Protein AF-A0AAD4HH16-F1 (afdb_monomer_lite)

Structure (mmCIF, N/CA/C/O backbone):
data_AF-A0AAD4HH16-F1
#
_entry.id   AF-A0AAD4HH16-F1
#
loop_
_atom_site.group_PDB
_atom_site.id
_atom_site.type_symbol
_atom_site.label_atom_id
_atom_site.label_alt_id
_atom_site.label_comp_id
_atom_site.label_asym_id
_atom_site.label_entity_id
_atom_site.label_seq_id
_atom_site.pdbx_PDB_ins_code
_atom_site.Cartn_x
_atom_site.Cartn_y
_atom_site.Cartn_z
_atom_site.occupancy
_atom_site.B_iso_or_equiv
_atom_site.auth_seq_id
_atom_site.auth_comp_id
_atom_site.auth_asym_id
_atom_site.auth_atom_id
_atom_site.pdbx_PDB_model_num
ATOM 1 N N . LEU A 1 1 ? 13.642 -1.200 -25.440 1.00 35.78 1 LEU A N 1
ATOM 2 C CA . LEU A 1 1 ? 14.259 -1.845 -24.261 1.00 35.78 1 LEU A CA 1
ATOM 3 C C . LEU A 1 1 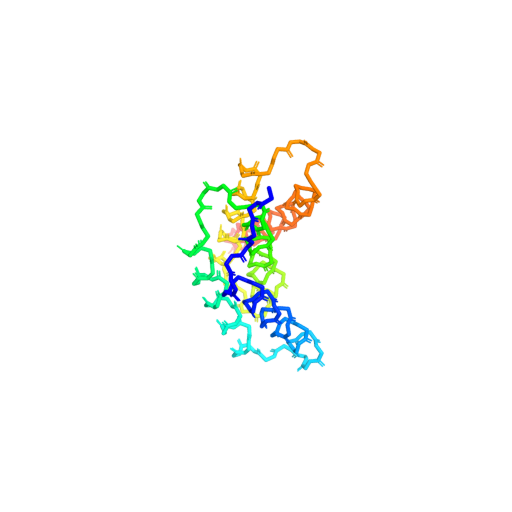? 14.851 -0.730 -23.414 1.00 35.78 1 LEU A C 1
ATOM 5 O O . LEU A 1 1 ? 16.047 -0.483 -23.480 1.00 35.78 1 LEU A O 1
ATOM 9 N N . GLU A 1 2 ? 13.998 0.025 -22.722 1.00 41.31 2 GLU A N 1
ATOM 10 C CA . GLU A 1 2 ? 14.484 0.995 -21.739 1.00 41.31 2 GLU A CA 1
ATOM 11 C C . GLU A 1 2 ? 14.932 0.198 -20.519 1.00 41.31 2 GLU A C 1
ATOM 13 O O . GLU A 1 2 ? 14.130 -0.421 -19.826 1.00 41.31 2 GLU A O 1
ATOM 18 N N . LEU A 1 3 ? 16.249 0.116 -20.354 1.00 42.78 3 LEU A N 1
ATOM 19 C CA . LEU A 1 3 ? 16.887 -0.470 -19.188 1.00 42.78 3 LEU A CA 1
ATOM 20 C C . LEU A 1 3 ? 16.477 0.353 -17.968 1.00 42.78 3 LEU A C 1
ATOM 22 O O . LEU A 1 3 ? 16.740 1.555 -17.914 1.00 42.78 3 LEU A O 1
ATOM 26 N N . CYS A 1 4 ? 15.838 -0.298 -16.997 1.00 49.69 4 CYS A N 1
ATOM 27 C CA . CYS A 1 4 ? 15.557 0.305 -15.705 1.00 49.69 4 CYS A CA 1
ATOM 28 C C . CYS A 1 4 ? 16.859 0.882 -15.122 1.00 49.69 4 CYS A C 1
ATOM 30 O O . CYS A 1 4 ? 17.868 0.169 -15.072 1.00 49.69 4 CYS A O 1
ATOM 32 N N . PRO A 1 5 ? 16.872 2.147 -14.666 1.00 54.31 5 PRO A N 1
ATOM 33 C CA . PRO A 1 5 ? 18.019 2.704 -13.963 1.00 54.31 5 PRO A CA 1
ATOM 34 C C . PRO A 1 5 ? 18.418 1.790 -12.800 1.00 54.31 5 PRO A C 1
ATOM 36 O O . PRO A 1 5 ? 17.555 1.330 -12.055 1.00 54.31 5 PRO A O 1
ATOM 39 N N . VAL A 1 6 ? 19.720 1.560 -12.615 1.00 53.03 6 VAL A N 1
ATOM 40 C CA . VAL A 1 6 ? 20.311 0.611 -11.642 1.00 53.03 6 VAL A CA 1
ATOM 41 C C . VAL A 1 6 ? 19.852 0.851 -10.181 1.00 53.03 6 VAL A C 1
ATOM 43 O O . VAL A 1 6 ? 19.922 -0.046 -9.339 1.00 53.03 6 VAL A O 1
ATOM 46 N N . GLY A 1 7 ? 19.279 2.021 -9.876 1.00 57.09 7 GLY A N 1
ATOM 47 C CA . GLY A 1 7 ? 18.628 2.317 -8.592 1.00 57.09 7 GLY A CA 1
ATOM 48 C C . GLY A 1 7 ? 17.257 1.654 -8.379 1.00 57.09 7 GLY A C 1
ATOM 49 O O . GLY A 1 7 ? 16.939 1.289 -7.250 1.00 57.09 7 GLY A O 1
ATOM 50 N N . HIS A 1 8 ? 16.470 1.428 -9.436 1.00 60.81 8 HIS A N 1
ATOM 51 C CA . HIS A 1 8 ? 15.101 0.897 -9.336 1.00 60.81 8 HIS A CA 1
ATOM 52 C C . HIS A 1 8 ? 15.065 -0.586 -8.947 1.00 60.81 8 HIS A C 1
ATOM 54 O O . HIS A 1 8 ? 14.322 -0.980 -8.053 1.00 60.81 8 HIS A O 1
ATOM 60 N N . GLN A 1 9 ? 15.920 -1.414 -9.551 1.00 60.47 9 GLN A N 1
ATOM 61 C CA . GLN A 1 9 ? 15.996 -2.840 -9.206 1.00 60.47 9 GLN A CA 1
ATOM 62 C C . GLN A 1 9 ? 16.472 -3.046 -7.759 1.00 60.47 9 GLN A C 1
ATOM 64 O O . GLN A 1 9 ? 15.955 -3.885 -7.022 1.00 60.47 9 GLN A O 1
ATOM 69 N N . SER A 1 10 ? 17.447 -2.237 -7.344 1.00 66.19 10 SER A N 1
ATOM 70 C CA . SER A 1 10 ? 17.974 -2.222 -5.979 1.00 66.19 10 SER A CA 1
ATOM 71 C C . SER A 1 10 ? 16.883 -1.846 -4.975 1.00 66.19 10 SER A C 1
ATOM 73 O O . SER A 1 10 ? 16.793 -2.434 -3.899 1.00 66.19 10 SER A O 1
ATOM 75 N N . ALA A 1 11 ? 16.007 -0.917 -5.355 1.00 62.25 11 ALA A N 1
ATOM 76 C CA . ALA A 1 11 ? 14.855 -0.544 -4.563 1.00 62.25 11 ALA A CA 1
ATOM 77 C C . ALA A 1 11 ? 13.800 -1.658 -4.456 1.00 62.25 11 ALA A C 1
ATOM 79 O O . ALA A 1 11 ? 13.338 -1.944 -3.354 1.00 62.25 11 ALA A O 1
ATOM 80 N N . LEU A 1 12 ? 13.475 -2.357 -5.548 1.00 60.97 12 LEU A N 1
ATOM 81 C CA . LEU A 1 12 ? 12.562 -3.511 -5.515 1.00 60.97 12 LEU A CA 1
ATOM 82 C C . LEU A 1 12 ? 13.032 -4.599 -4.555 1.00 60.97 12 LEU A C 1
ATOM 84 O O . LEU A 1 12 ? 12.235 -5.123 -3.776 1.00 60.97 12 LEU A O 1
ATOM 88 N N . ASN A 1 13 ? 14.322 -4.925 -4.604 1.00 63.97 13 ASN A N 1
ATOM 89 C CA . ASN A 1 13 ? 14.896 -5.956 -3.751 1.00 63.97 13 ASN A CA 1
ATOM 90 C C . ASN A 1 13 ? 14.844 -5.534 -2.280 1.00 63.97 13 ASN A C 1
ATOM 92 O O . ASN A 1 13 ? 14.476 -6.346 -1.437 1.00 63.97 13 ASN A O 1
ATOM 96 N N . ARG A 1 14 ? 15.136 -4.260 -1.978 1.00 67.69 14 ARG A N 1
ATOM 97 C CA . ARG A 1 14 ? 15.030 -3.727 -0.612 1.00 67.69 14 ARG A CA 1
ATOM 98 C C . ARG A 1 14 ? 13.591 -3.760 -0.114 1.00 67.69 14 ARG A C 1
ATOM 100 O O . ARG A 1 14 ? 13.351 -4.367 0.919 1.00 67.69 14 ARG A O 1
ATOM 107 N N . LEU A 1 15 ? 12.637 -3.234 -0.881 1.00 66.25 15 LEU A N 1
ATOM 108 C CA . LEU A 1 15 ? 11.221 -3.259 -0.516 1.00 66.25 15 LEU A CA 1
ATOM 109 C C . LEU A 1 15 ? 10.704 -4.685 -0.287 1.00 66.25 15 LEU A C 1
ATOM 111 O O . LEU A 1 15 ? 10.073 -4.956 0.730 1.00 66.25 15 LEU A O 1
ATOM 115 N N . SER A 1 16 ? 10.993 -5.598 -1.216 1.00 67.38 16 SER A N 1
ATOM 116 C CA . SER A 1 16 ? 10.576 -7.000 -1.104 1.00 67.38 16 SER A CA 1
ATOM 117 C C . SER A 1 16 ? 11.196 -7.654 0.127 1.00 67.38 16 SER A C 1
ATOM 119 O O . SER A 1 16 ? 10.491 -8.326 0.868 1.00 67.38 16 SER A O 1
ATOM 121 N N . SER A 1 17 ? 12.478 -7.390 0.403 1.00 68.38 17 SER A N 1
ATOM 122 C CA . SER A 1 17 ? 13.156 -7.911 1.594 1.00 68.38 17 SER A CA 1
ATOM 123 C C . SER A 1 17 ? 12.599 -7.338 2.897 1.00 68.38 17 SER A C 1
ATOM 125 O O . SER A 1 17 ? 12.463 -8.071 3.872 1.00 68.38 17 SER A O 1
ATOM 127 N N . THR A 1 18 ? 12.221 -6.056 2.918 1.00 68.00 18 THR A N 1
ATOM 128 C CA . THR A 1 18 ? 11.608 -5.407 4.082 1.00 68.00 18 THR A CA 1
ATOM 129 C C . THR A 1 18 ? 10.218 -5.980 4.339 1.00 68.00 18 THR A C 1
ATOM 131 O O . THR A 1 18 ? 9.908 -6.333 5.473 1.00 68.00 18 THR A O 1
ATOM 134 N N . LEU A 1 19 ? 9.407 -6.160 3.290 1.00 65.81 19 LEU A N 1
ATOM 135 C CA . LEU A 1 19 ? 8.084 -6.777 3.400 1.00 65.81 19 LEU A CA 1
ATOM 136 C C . LEU A 1 19 ? 8.166 -8.250 3.804 1.00 65.81 19 LEU A C 1
ATOM 138 O O . LEU A 1 19 ? 7.441 -8.670 4.699 1.00 65.81 19 LEU A O 1
ATOM 142 N N . GLU A 1 20 ? 9.065 -9.035 3.210 1.00 64.94 20 GLU A N 1
ATOM 143 C CA . GLU A 1 20 ? 9.290 -10.423 3.623 1.00 64.94 20 GLU A CA 1
ATOM 144 C C . GLU A 1 20 ? 9.796 -10.513 5.060 1.00 64.94 20 GLU A C 1
ATOM 146 O O . GLU A 1 20 ? 9.338 -11.372 5.810 1.00 64.94 20 GLU A O 1
ATOM 151 N N . SER A 1 21 ? 10.719 -9.637 5.467 1.00 66.19 21 SER A N 1
ATOM 152 C CA . SER A 1 21 ? 11.194 -9.572 6.849 1.00 66.19 21 SER A CA 1
ATOM 153 C C . SER A 1 21 ? 10.044 -9.257 7.799 1.00 66.19 21 SER A C 1
ATOM 155 O O . SER A 1 21 ? 9.882 -9.951 8.797 1.00 66.19 21 SER A O 1
ATOM 157 N N . TRP A 1 22 ? 9.191 -8.292 7.45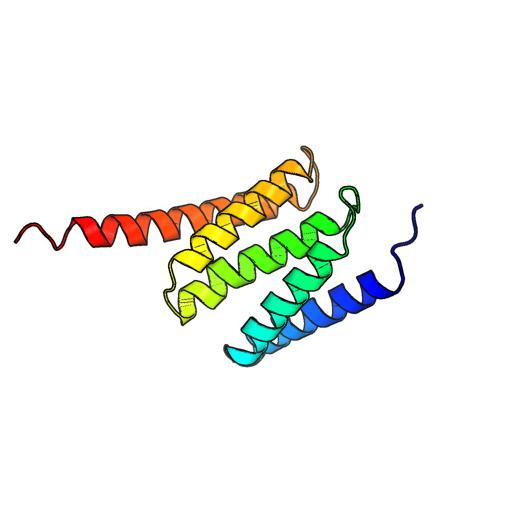4 1.00 68.00 22 TRP A N 1
ATOM 158 C CA . TRP A 1 22 ? 8.012 -7.935 8.237 1.00 68.00 22 TRP A CA 1
ATOM 159 C C . TRP A 1 22 ? 7.024 -9.106 8.374 1.00 68.00 22 TRP A C 1
ATOM 161 O O . TRP A 1 22 ? 6.625 -9.444 9.492 1.00 68.00 22 TRP A O 1
ATOM 171 N N . ILE A 1 23 ? 6.697 -9.778 7.259 1.00 60.62 23 ILE A N 1
ATOM 172 C CA . ILE A 1 23 ? 5.817 -10.960 7.234 1.00 60.62 23 ILE A CA 1
ATOM 173 C C . ILE A 1 23 ? 6.423 -12.090 8.080 1.00 60.62 23 ILE A C 1
ATOM 175 O O . ILE A 1 23 ? 5.716 -12.742 8.846 1.00 60.62 23 ILE A O 1
ATOM 179 N N . ARG A 1 24 ? 7.737 -12.333 7.963 1.00 60.28 24 ARG A N 1
ATOM 180 C CA . ARG A 1 24 ? 8.434 -13.426 8.663 1.00 60.28 24 ARG A CA 1
ATOM 181 C C . ARG A 1 24 ? 8.685 -13.142 10.142 1.00 60.28 24 ARG A C 1
ATOM 183 O O . ARG A 1 24 ? 8.759 -14.091 10.916 1.00 60.28 24 ARG A O 1
ATOM 190 N N . GLN A 1 25 ? 8.839 -11.879 10.534 1.00 58.34 25 GLN A N 1
ATOM 191 C CA . GLN A 1 25 ? 9.165 -11.473 11.907 1.00 58.34 25 GLN A CA 1
ATOM 192 C C . GLN A 1 25 ? 7.952 -10.977 12.700 1.00 58.34 25 GLN A C 1
ATOM 194 O O . GLN A 1 25 ? 8.110 -10.349 13.742 1.00 58.34 25 GLN A O 1
ATOM 199 N N . ASN A 1 26 ? 6.738 -11.316 12.257 1.00 58.06 26 ASN A N 1
ATOM 200 C CA . ASN A 1 26 ? 5.514 -11.084 13.019 1.00 58.06 26 ASN A CA 1
ATOM 201 C C . ASN A 1 26 ? 5.231 -9.593 13.296 1.00 58.06 26 ASN A C 1
ATOM 203 O O . ASN A 1 26 ? 4.783 -9.229 14.383 1.00 58.06 26 ASN A O 1
ATOM 207 N N . GLY A 1 27 ? 5.465 -8.734 12.301 1.00 56.94 27 GLY A N 1
ATOM 208 C CA . GLY A 1 27 ? 4.869 -7.403 12.292 1.00 56.94 27 GLY A CA 1
ATOM 209 C C . GLY A 1 27 ? 5.610 -6.316 13.070 1.00 56.94 27 GLY A C 1
ATOM 210 O O . GLY A 1 27 ? 4.965 -5.517 13.750 1.00 56.94 27 GLY A O 1
ATOM 211 N N . ASN A 1 28 ? 6.943 -6.233 12.979 1.00 66.75 28 ASN A N 1
ATOM 212 C CA . ASN A 1 28 ? 7.652 -5.062 13.503 1.00 66.75 28 ASN A CA 1
ATOM 213 C C . ASN A 1 28 ? 7.208 -3.800 12.742 1.00 66.75 28 ASN A C 1
ATOM 215 O O . ASN A 1 28 ? 7.586 -3.580 11.593 1.00 66.75 28 ASN A O 1
ATOM 219 N N . ILE A 1 29 ? 6.395 -2.969 13.392 1.00 66.12 29 ILE A N 1
ATOM 220 C CA . ILE A 1 29 ? 5.832 -1.738 12.820 1.00 66.12 29 ILE A CA 1
ATOM 221 C C . ILE A 1 29 ? 6.933 -0.798 12.310 1.00 66.12 29 ILE A C 1
ATOM 223 O O . ILE A 1 29 ? 6.733 -0.143 11.293 1.00 66.12 29 ILE A O 1
ATOM 227 N N . ALA A 1 30 ? 8.114 -0.785 12.937 1.00 69.88 30 ALA A N 1
ATOM 228 C CA . ALA A 1 30 ? 9.227 0.042 12.476 1.00 69.88 30 ALA A CA 1
ATOM 229 C C . ALA A 1 30 ? 9.720 -0.361 11.072 1.00 69.88 30 ALA A C 1
ATOM 231 O O . ALA A 1 30 ? 9.991 0.513 10.249 1.00 69.88 30 ALA A O 1
ATOM 232 N N . ASP A 1 31 ? 9.764 -1.664 10.772 1.00 66.88 31 ASP A N 1
ATOM 233 C CA . ASP A 1 31 ? 10.156 -2.173 9.449 1.00 66.88 31 ASP A CA 1
ATOM 234 C C . ASP A 1 31 ? 9.072 -1.861 8.400 1.00 66.88 31 ASP A C 1
ATOM 236 O O . ASP A 1 31 ? 9.375 -1.604 7.234 1.00 66.88 31 ASP A O 1
ATOM 240 N N . LEU A 1 32 ? 7.798 -1.828 8.813 1.00 68.12 32 LEU A N 1
ATOM 241 C CA . LEU A 1 32 ? 6.677 -1.432 7.956 1.00 68.12 32 LEU A CA 1
ATOM 242 C C . LEU A 1 32 ? 6.709 0.063 7.628 1.00 68.12 32 LEU A C 1
ATOM 244 O O . LEU A 1 32 ? 6.545 0.429 6.466 1.00 68.12 32 LEU A O 1
ATOM 248 N N . ASP A 1 33 ? 6.965 0.914 8.621 1.00 72.19 33 ASP A N 1
ATOM 249 C CA . ASP A 1 33 ? 7.123 2.359 8.441 1.00 72.19 33 ASP A CA 1
ATOM 250 C C . ASP A 1 33 ? 8.313 2.686 7.534 1.00 72.19 33 ASP A C 1
ATOM 252 O O . ASP A 1 33 ? 8.225 3.564 6.669 1.00 72.19 33 ASP A O 1
ATOM 256 N N . GLU A 1 34 ? 9.427 1.968 7.696 1.00 71.19 34 GLU A N 1
ATOM 257 C CA . GLU A 1 34 ? 10.581 2.090 6.808 1.00 71.19 34 GLU A CA 1
ATOM 258 C C . GLU A 1 34 ? 10.232 1.640 5.383 1.00 71.19 34 GLU A C 1
ATOM 260 O O . GLU A 1 34 ? 10.531 2.355 4.425 1.00 71.19 34 GLU A O 1
ATOM 265 N N . GLY A 1 35 ? 9.524 0.517 5.232 1.00 67.75 35 GLY A N 1
ATOM 266 C CA . GLY A 1 35 ? 9.029 0.036 3.942 1.00 67.75 35 GLY A CA 1
ATOM 267 C C . GLY A 1 35 ? 8.077 1.021 3.254 1.00 67.75 35 GLY A C 1
ATOM 268 O O . GLY A 1 35 ? 8.190 1.244 2.048 1.00 67.75 35 GLY A O 1
ATOM 269 N N . ILE A 1 36 ? 7.182 1.664 4.010 1.00 70.31 36 ILE A N 1
ATOM 270 C CA . ILE A 1 36 ? 6.250 2.689 3.517 1.00 70.31 36 ILE A CA 1
ATOM 271 C C . ILE A 1 36 ? 7.007 3.931 3.040 1.00 70.31 36 ILE A C 1
ATOM 273 O O . ILE A 1 36 ? 6.754 4.403 1.929 1.00 70.31 36 ILE A O 1
ATOM 277 N N . LYS A 1 37 ? 7.957 4.444 3.836 1.00 74.25 37 LYS A N 1
ATOM 278 C CA . LYS A 1 37 ? 8.812 5.579 3.441 1.00 74.25 37 LYS A CA 1
ATOM 279 C C . LYS A 1 37 ? 9.598 5.261 2.177 1.00 74.25 37 LYS A C 1
ATOM 281 O O . LYS A 1 37 ? 9.586 6.039 1.229 1.00 74.25 37 LYS A O 1
ATOM 286 N N . PHE A 1 38 ? 10.207 4.081 2.142 1.00 67.31 38 PHE A N 1
ATOM 287 C CA . PHE A 1 38 ? 11.001 3.638 1.012 1.00 67.31 38 PHE A CA 1
ATOM 288 C C . PHE A 1 38 ? 10.161 3.512 -0.267 1.00 67.31 38 PHE A C 1
ATOM 290 O O . PHE A 1 38 ? 10.561 3.993 -1.324 1.00 67.31 38 PHE A O 1
ATOM 297 N N . CYS A 1 39 ? 8.960 2.936 -0.179 1.00 65.62 39 CYS A N 1
ATOM 298 C CA . CYS A 1 39 ? 7.988 2.938 -1.273 1.00 65.62 39 CYS A CA 1
ATOM 299 C C . CYS A 1 39 ? 7.665 4.353 -1.769 1.00 65.62 39 CYS A C 1
ATOM 301 O O . CYS A 1 39 ? 7.609 4.576 -2.976 1.00 65.62 39 CYS A O 1
ATOM 303 N N . HIS A 1 40 ? 7.457 5.301 -0.854 1.00 68.69 40 HIS A N 1
ATOM 304 C CA . HIS A 1 40 ? 7.152 6.692 -1.187 1.00 68.69 40 HIS A CA 1
ATOM 305 C C . HIS A 1 40 ? 8.285 7.356 -1.978 1.00 68.69 40 HIS A C 1
ATOM 307 O O . HIS A 1 40 ? 8.035 7.988 -3.008 1.00 68.69 40 HIS A O 1
ATOM 313 N N . ASP A 1 41 ? 9.526 7.157 -1.535 1.00 69.62 41 ASP A N 1
ATOM 314 C CA . ASP A 1 41 ? 10.715 7.666 -2.215 1.00 69.62 41 ASP A CA 1
ATOM 315 C C . ASP A 1 41 ? 10.830 7.065 -3.620 1.00 69.62 41 ASP A C 1
ATOM 317 O O . ASP A 1 41 ? 11.046 7.783 -4.594 1.00 69.62 41 ASP A O 1
ATOM 321 N N . VAL A 1 42 ? 10.594 5.761 -3.766 1.00 65.94 42 VAL A N 1
ATOM 322 C CA . VAL A 1 42 ? 10.666 5.073 -5.063 1.00 65.94 42 VAL A CA 1
ATOM 323 C C . VAL A 1 42 ? 9.573 5.532 -6.025 1.00 65.94 42 VAL A C 1
ATOM 325 O O . VAL A 1 42 ? 9.851 5.742 -7.206 1.00 65.94 42 VAL A O 1
ATOM 328 N N . VAL A 1 43 ? 8.349 5.739 -5.538 1.00 66.25 43 VAL A N 1
ATOM 329 C CA . VAL A 1 43 ? 7.250 6.303 -6.336 1.00 66.25 43 VAL A CA 1
ATOM 330 C C . VAL A 1 43 ? 7.591 7.721 -6.795 1.00 66.25 43 VAL A C 1
ATOM 332 O O . VAL A 1 43 ? 7.350 8.050 -7.952 1.00 66.25 43 VAL A O 1
ATOM 335 N N . SER A 1 44 ? 8.217 8.539 -5.940 1.00 68.38 44 SER A N 1
ATOM 336 C CA . SER A 1 44 ? 8.645 9.897 -6.311 1.00 68.38 44 SER A CA 1
ATOM 337 C C . SER A 1 44 ? 9.734 9.922 -7.396 1.00 68.38 44 SER A C 1
ATOM 339 O O . SER A 1 44 ? 9.842 10.892 -8.147 1.00 68.38 44 SER A O 1
ATOM 341 N N . LEU A 1 45 ? 10.517 8.843 -7.497 1.00 66.75 45 LEU A N 1
ATOM 342 C CA . LEU A 1 45 ? 11.600 8.671 -8.469 1.00 66.75 45 LEU A CA 1
ATOM 343 C C . LEU A 1 45 ? 11.141 7.998 -9.774 1.00 66.75 45 LEU A C 1
ATOM 345 O O . LEU A 1 45 ? 11.811 8.132 -10.800 1.00 66.75 45 LEU A O 1
ATOM 349 N N . CYS A 1 46 ? 10.004 7.299 -9.763 1.00 64.38 46 CYS A N 1
ATOM 350 C CA . CYS A 1 46 ? 9.432 6.691 -10.958 1.00 64.38 46 CYS A CA 1
ATOM 351 C C . CYS A 1 46 ? 8.774 7.765 -11.835 1.00 64.38 46 CYS A C 1
ATOM 353 O O . CYS A 1 46 ? 7.738 8.333 -11.491 1.00 64.38 46 CYS A O 1
ATOM 355 N N . SER A 1 47 ? 9.338 8.022 -13.017 1.00 56.34 47 SER A N 1
ATOM 356 C CA . SER A 1 47 ? 8.680 8.856 -14.024 1.00 56.34 47 SER A CA 1
ATOM 357 C C . SER A 1 47 ? 7.330 8.245 -14.429 1.00 56.34 47 SER A C 1
ATOM 359 O O . SER A 1 47 ? 7.195 7.023 -14.563 1.00 56.34 47 SER A O 1
ATOM 361 N N . LYS A 1 48 ? 6.312 9.097 -14.637 1.00 55.28 48 LYS A N 1
ATOM 362 C CA . LYS A 1 48 ? 5.002 8.704 -15.189 1.00 55.28 48 LYS A CA 1
ATOM 363 C C . 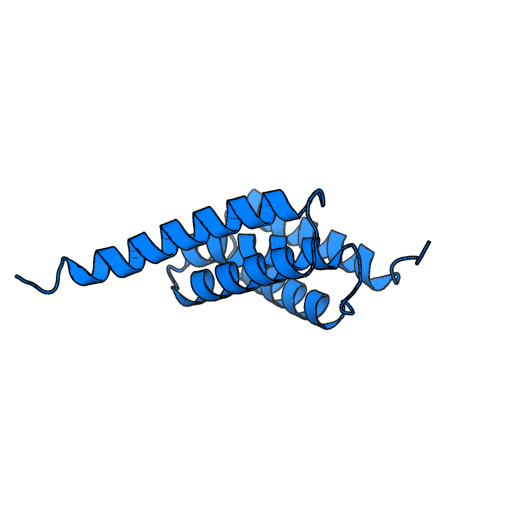LYS A 1 48 ? 5.222 8.030 -16.549 1.00 55.28 48 LYS A C 1
ATOM 365 O O . LYS A 1 48 ? 5.405 8.712 -17.550 1.00 55.28 48 LYS A O 1
ATOM 370 N N . GLY A 1 49 ? 5.263 6.701 -16.567 1.00 52.19 49 GLY A N 1
ATOM 371 C CA . GLY A 1 49 ? 5.572 5.909 -17.761 1.00 52.19 49 GLY A CA 1
ATOM 372 C C . GLY A 1 49 ? 6.455 4.688 -17.506 1.00 52.19 49 GLY A C 1
ATOM 373 O O . GLY A 1 49 ? 6.500 3.808 -18.360 1.00 52.19 49 GLY A O 1
ATOM 374 N N . HIS A 1 50 ? 7.114 4.582 -16.343 1.00 64.12 50 HIS A N 1
ATOM 375 C CA . HIS A 1 50 ? 7.918 3.398 -16.038 1.00 64.12 50 HIS A CA 1
ATOM 376 C C . HIS A 1 50 ? 7.021 2.152 -15.857 1.00 64.12 50 HIS A C 1
ATOM 378 O O . HIS A 1 50 ? 6.124 2.183 -15.007 1.00 64.12 50 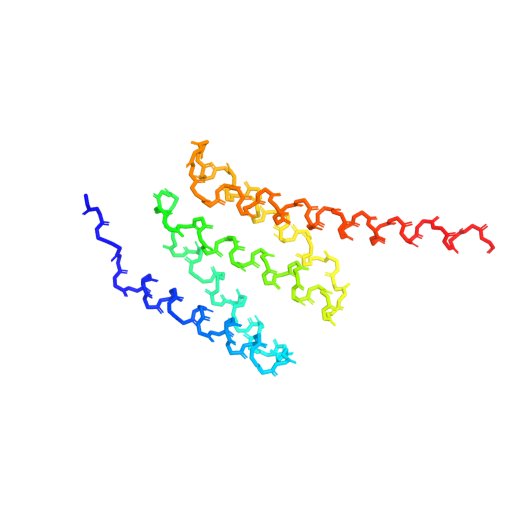HIS A O 1
ATOM 384 N N . PRO A 1 51 ? 7.269 1.041 -16.581 1.00 59.59 51 PRO A N 1
ATOM 385 C CA . PRO A 1 51 ? 6.431 -0.166 -16.537 1.00 59.59 51 PRO A CA 1
ATOM 386 C C . PRO A 1 51 ? 6.258 -0.745 -15.127 1.00 59.59 51 PRO A C 1
ATOM 388 O O . PRO A 1 51 ? 5.193 -1.253 -14.777 1.00 59.59 51 PRO A O 1
ATOM 391 N N . ASP A 1 52 ? 7.294 -0.614 -14.296 1.00 67.50 52 ASP A N 1
ATOM 392 C CA . ASP A 1 52 ? 7.297 -1.141 -12.927 1.00 67.50 52 ASP A CA 1
ATOM 393 C C . ASP A 1 52 ? 6.715 -0.175 -11.884 1.00 67.50 52 ASP A C 1
ATOM 395 O O . ASP A 1 52 ? 6.569 -0.558 -10.727 1.00 67.50 52 ASP A O 1
ATOM 399 N N . CYS A 1 53 ? 6.319 1.049 -12.270 1.00 69.94 53 CYS A N 1
ATOM 400 C CA . CYS A 1 53 ? 5.714 2.022 -11.348 1.00 69.94 53 CYS A CA 1
ATOM 401 C C . CYS A 1 53 ? 4.473 1.443 -10.639 1.00 69.94 53 CYS A C 1
ATOM 403 O O . CYS A 1 53 ? 4.293 1.590 -9.429 1.00 69.94 53 CYS A O 1
ATOM 405 N N . GLY A 1 54 ? 3.669 0.673 -11.382 1.00 71.38 54 GLY A N 1
ATOM 406 C CA . GLY A 1 54 ? 2.492 -0.007 -10.845 1.00 71.38 54 GLY A CA 1
ATOM 407 C C . GLY A 1 54 ? 2.804 -1.040 -9.755 1.00 71.38 54 GLY A C 1
ATOM 408 O O . GLY A 1 54 ? 1.958 -1.276 -8.899 1.00 71.38 54 GLY A O 1
ATOM 409 N N . VAL A 1 55 ? 4.007 -1.626 -9.740 1.00 75.00 55 VAL A N 1
ATOM 410 C CA . VAL A 1 55 ? 4.420 -2.591 -8.704 1.00 75.00 55 VAL A CA 1
ATOM 411 C C . VAL A 1 55 ? 4.625 -1.890 -7.372 1.00 75.00 55 VAL A C 1
ATOM 413 O O . VAL A 1 55 ? 4.107 -2.345 -6.354 1.00 75.00 55 VAL A O 1
ATOM 416 N N . TYR A 1 56 ? 5.347 -0.768 -7.376 1.00 74.50 56 TYR A N 1
ATOM 417 C CA . TYR A 1 56 ? 5.657 -0.025 -6.154 1.00 74.50 56 TYR A CA 1
ATOM 418 C C . TYR A 1 56 ? 4.396 0.530 -5.503 1.00 74.50 56 TYR A C 1
ATOM 420 O O . TYR A 1 56 ? 4.186 0.350 -4.306 1.00 74.50 56 TYR A O 1
ATOM 428 N N . LEU A 1 57 ? 3.528 1.140 -6.312 1.00 76.81 57 LEU A N 1
ATOM 429 C CA . LEU A 1 57 ? 2.255 1.684 -5.853 1.00 76.81 57 LEU A CA 1
ATOM 430 C C . LEU A 1 57 ? 1.344 0.585 -5.286 1.00 76.81 57 LEU A C 1
ATOM 432 O O . LEU A 1 57 ? 0.741 0.778 -4.234 1.00 76.81 57 LEU A O 1
ATOM 436 N N . ASN A 1 58 ? 1.283 -0.585 -5.933 1.00 78.75 58 ASN A N 1
ATOM 437 C CA . ASN A 1 58 ? 0.477 -1.704 -5.447 1.00 78.75 58 ASN A CA 1
ATOM 438 C C . ASN A 1 58 ? 1.017 -2.276 -4.127 1.00 78.75 58 ASN A C 1
ATOM 440 O O . ASN A 1 58 ? 0.246 -2.536 -3.207 1.00 78.75 58 ASN A O 1
ATOM 444 N N . ASN A 1 59 ? 2.336 -2.438 -4.011 1.00 77.62 59 ASN A N 1
ATOM 445 C CA . ASN A 1 59 ? 2.959 -2.931 -2.784 1.00 77.62 59 ASN A CA 1
ATOM 446 C C . ASN A 1 59 ? 2.781 -1.943 -1.626 1.00 77.62 59 ASN A C 1
ATOM 448 O O . ASN A 1 59 ? 2.468 -2.362 -0.517 1.00 77.62 59 ASN A O 1
ATOM 452 N N . LEU A 1 60 ? 2.913 -0.637 -1.877 1.00 79.44 60 LEU A N 1
ATOM 453 C CA . LEU A 1 60 ? 2.636 0.392 -0.876 1.00 79.44 60 LEU A CA 1
ATOM 454 C C . LEU A 1 60 ? 1.171 0.364 -0.420 1.00 79.44 60 LEU A C 1
ATOM 456 O O . LEU A 1 60 ? 0.900 0.437 0.777 1.00 79.44 60 LEU A O 1
ATOM 460 N N . ALA A 1 61 ? 0.235 0.230 -1.361 1.00 83.88 61 ALA A N 1
ATOM 461 C CA . ALA A 1 61 ? -1.188 0.176 -1.053 1.00 83.88 61 ALA A CA 1
ATOM 462 C C . ALA A 1 61 ? -1.542 -1.028 -0.163 1.00 83.88 61 ALA A C 1
ATOM 464 O O . ALA A 1 61 ? -2.249 -0.871 0.832 1.00 83.88 61 ALA A O 1
ATOM 465 N N . ILE A 1 62 ? -0.975 -2.204 -0.458 1.00 80.81 62 ILE A N 1
ATOM 466 C CA . ILE A 1 62 ? -1.116 -3.407 0.376 1.00 80.81 62 ILE A CA 1
ATOM 467 C C . ILE A 1 62 ? -0.532 -3.167 1.773 1.00 80.81 62 ILE A C 1
ATOM 469 O O . ILE A 1 62 ? -1.197 -3.452 2.767 1.00 80.81 62 ILE A O 1
ATOM 473 N N . SER A 1 63 ? 0.672 -2.598 1.865 1.00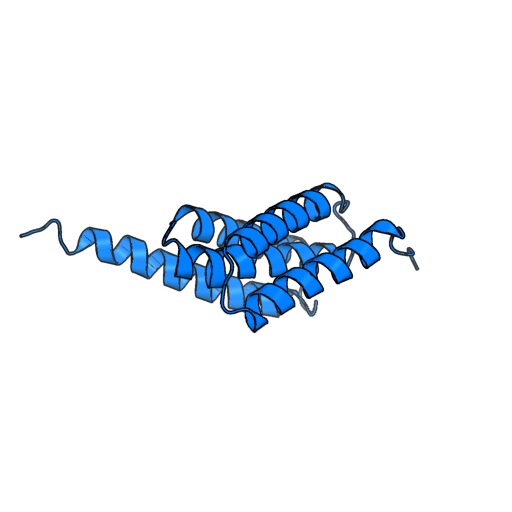 78.25 63 SER A N 1
ATOM 474 C CA . SER A 1 63 ? 1.317 -2.302 3.149 1.00 78.25 63 SER A CA 1
ATOM 475 C C . SER A 1 63 ? 0.490 -1.385 4.037 1.00 78.25 63 SER A C 1
ATOM 477 O O . SER A 1 63 ? 0.392 -1.623 5.237 1.00 78.25 63 SER A O 1
ATOM 479 N N . LEU A 1 64 ? -0.142 -0.368 3.456 1.00 79.50 64 LEU A N 1
ATOM 480 C CA . LEU A 1 64 ? -0.998 0.556 4.192 1.00 79.50 64 LEU A CA 1
ATOM 481 C C . LEU A 1 64 ? -2.322 -0.099 4.611 1.00 79.50 64 LEU A C 1
ATOM 483 O O . LEU A 1 64 ? -2.692 -0.037 5.780 1.00 79.50 64 LEU A O 1
ATOM 487 N N . GLY A 1 65 ? -3.021 -0.757 3.683 1.00 80.75 65 GLY A N 1
ATOM 488 C CA . GLY A 1 65 ? -4.376 -1.258 3.930 1.00 80.75 65 GLY A CA 1
ATOM 489 C C . GLY A 1 65 ? -4.443 -2.588 4.684 1.00 80.75 65 GLY A C 1
ATOM 490 O O . GLY A 1 65 ? -5.231 -2.737 5.613 1.00 80.75 65 GLY A O 1
ATOM 491 N N . LEU A 1 66 ? -3.632 -3.574 4.298 1.00 74.12 66 LEU A N 1
ATOM 492 C CA . LEU A 1 66 ? -3.682 -4.921 4.881 1.00 74.12 66 LEU A CA 1
ATOM 493 C C . LEU A 1 66 ? -2.827 -5.058 6.134 1.00 74.12 66 LEU A C 1
ATOM 495 O O . LEU A 1 66 ? -3.131 -5.888 6.988 1.00 74.12 66 LEU A O 1
ATOM 499 N N . TYR A 1 67 ? -1.755 -4.281 6.246 1.00 74.62 67 TYR A N 1
ATOM 500 C CA . TYR A 1 67 ? -0.794 -4.454 7.327 1.00 74.62 67 TYR A CA 1
ATOM 501 C C . TYR A 1 67 ? -0.860 -3.290 8.308 1.00 74.62 67 TYR A C 1
ATOM 503 O O . TYR A 1 67 ? -1.220 -3.490 9.464 1.00 74.62 67 TYR A O 1
ATOM 511 N N . HIS A 1 68 ? -0.611 -2.064 7.860 1.00 77.75 68 HIS A N 1
ATOM 512 C CA . HIS A 1 68 ? -0.518 -0.923 8.765 1.00 77.75 68 HIS A CA 1
ATOM 513 C C . HIS A 1 68 ? -1.865 -0.605 9.424 1.00 77.75 68 HIS A C 1
ATOM 515 O O . HIS A 1 68 ? -1.949 -0.516 10.648 1.00 77.75 68 HIS A O 1
ATOM 521 N N . PHE A 1 69 ? -2.945 -0.564 8.642 1.00 80.69 69 PHE A N 1
ATOM 522 C CA . PHE A 1 69 ? -4.292 -0.374 9.170 1.00 80.69 69 PHE A CA 1
ATOM 523 C C . PHE A 1 69 ? -4.739 -1.516 10.096 1.00 80.69 69 PHE A C 1
ATOM 525 O O . PHE A 1 69 ? -5.306 -1.247 11.150 1.00 80.69 69 PHE A O 1
ATOM 532 N N . ASN A 1 70 ? -4.467 -2.782 9.769 1.00 77.88 70 ASN A N 1
ATOM 533 C CA . ASN A 1 70 ? -4.855 -3.889 10.654 1.00 77.88 70 ASN A CA 1
ATOM 534 C C . ASN A 1 70 ? -4.092 -3.872 11.989 1.00 77.88 70 ASN A C 1
ATOM 536 O O . ASN A 1 70 ? -4.619 -4.341 12.995 1.00 77.88 70 ASN A O 1
ATOM 540 N N . HIS A 1 71 ? -2.880 -3.309 12.011 1.00 74.19 71 HIS A N 1
ATOM 541 C CA . HIS A 1 71 ? -2.081 -3.168 13.227 1.00 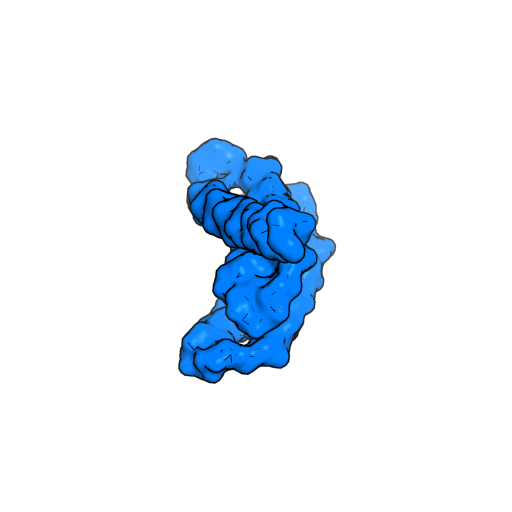74.19 71 HIS A CA 1
ATOM 542 C C . HIS A 1 71 ? -2.402 -1.902 14.037 1.00 74.19 71 HIS A C 1
ATOM 544 O O . HIS A 1 71 ? -2.458 -1.974 15.261 1.00 74.19 71 HIS A O 1
ATOM 550 N N . GLN A 1 72 ? -2.590 -0.749 13.388 1.00 80.00 72 GLN A N 1
ATOM 551 C CA . GLN A 1 72 ? -2.758 0.547 14.066 1.00 80.00 72 GLN A CA 1
ATOM 552 C C . GLN A 1 72 ? -4.197 1.073 14.070 1.00 80.00 72 GLN A C 1
ATOM 554 O O . GLN A 1 72 ? -4.520 1.984 14.826 1.00 80.00 72 GLN A O 1
ATOM 559 N N . GLY A 1 73 ? -5.066 0.536 13.215 1.00 80.00 73 GLY A N 1
ATOM 560 C CA . GLY A 1 73 ? -6.457 0.966 13.078 1.00 80.00 73 GLY A CA 1
ATOM 561 C C . GLY A 1 73 ? -6.639 2.371 12.501 1.00 80.00 73 GLY A C 1
ATOM 562 O O . GLY A 1 73 ? -7.745 2.900 12.577 1.00 80.00 73 GLY A O 1
ATOM 563 N N . ASN A 1 74 ? -5.592 2.992 11.946 1.00 82.81 74 ASN A N 1
ATOM 564 C CA . ASN A 1 74 ? -5.650 4.366 11.455 1.00 82.81 74 ASN A CA 1
ATOM 565 C C . ASN A 1 74 ? -6.389 4.441 10.101 1.00 82.81 74 ASN A C 1
ATOM 567 O O . ASN A 1 74 ? -5.881 3.949 9.091 1.00 82.81 74 ASN A O 1
ATOM 571 N N . PRO A 1 75 ? -7.572 5.076 10.040 1.00 80.12 75 PRO A N 1
ATOM 572 C CA . PRO A 1 75 ? -8.395 5.105 8.830 1.00 80.12 75 PRO A CA 1
ATOM 573 C C . PRO A 1 75 ? -7.722 5.834 7.659 1.00 80.12 75 PRO A C 1
ATOM 575 O O . PRO A 1 75 ? -7.952 5.469 6.508 1.00 80.12 75 PRO A O 1
ATOM 578 N N . ASN A 1 76 ? -6.813 6.778 7.935 1.00 84.75 76 ASN A N 1
ATOM 579 C CA . ASN A 1 76 ? -6.066 7.484 6.890 1.00 84.75 76 ASN A CA 1
ATOM 580 C C . ASN A 1 76 ? -5.210 6.538 6.030 1.00 84.75 76 ASN A C 1
ATOM 582 O O . ASN A 1 76 ? -4.842 6.884 4.906 1.00 84.75 76 ASN A O 1
ATOM 586 N N . ASP A 1 77 ? -4.857 5.357 6.541 1.00 83.94 77 ASP A N 1
ATOM 587 C CA . ASP A 1 77 ? -4.091 4.374 5.776 1.00 83.94 77 ASP A CA 1
ATOM 588 C C . ASP A 1 77 ? -4.955 3.675 4.728 1.00 83.94 77 ASP A C 1
ATOM 590 O O . ASP A 1 77 ? -4.472 3.388 3.632 1.00 83.94 77 ASP A O 1
ATOM 594 N N . LEU A 1 78 ? -6.247 3.482 5.011 1.00 85.94 78 LEU A N 1
ATOM 595 C CA . LEU A 1 78 ? -7.204 2.978 4.029 1.00 85.94 78 LEU A CA 1
ATOM 596 C C . LEU A 1 78 ? -7.424 3.995 2.907 1.00 85.94 78 LEU A C 1
ATOM 598 O O . LEU A 1 78 ? -7.394 3.616 1.738 1.00 85.94 78 LEU A O 1
ATOM 602 N N . ASP A 1 79 ? -7.553 5.283 3.235 1.00 87.06 79 ASP A N 1
ATOM 603 C CA . ASP A 1 79 ? -7.692 6.351 2.235 1.00 87.06 79 ASP A CA 1
ATOM 604 C C . ASP A 1 79 ? -6.488 6.428 1.290 1.00 87.06 79 ASP A C 1
ATOM 606 O O . ASP A 1 79 ? -6.628 6.555 0.064 1.00 87.06 79 ASP A O 1
ATOM 610 N N . LYS A 1 80 ? -5.280 6.304 1.850 1.00 84.19 80 LYS A N 1
ATOM 611 C CA . LYS A 1 80 ? -4.044 6.257 1.065 1.00 84.19 80 LYS A CA 1
ATOM 612 C C . LYS A 1 80 ? -3.966 4.988 0.219 1.00 84.19 80 LYS A C 1
ATOM 614 O O . LYS A 1 80 ? -3.664 5.090 -0.969 1.00 84.19 80 LYS A O 1
ATOM 619 N N . ALA A 1 81 ? -4.283 3.818 0.776 1.00 86.88 81 ALA A N 1
ATOM 620 C CA . ALA A 1 81 ? -4.307 2.558 0.031 1.00 86.88 81 ALA A CA 1
ATOM 621 C C . ALA A 1 81 ? -5.285 2.615 -1.156 1.00 86.88 81 ALA A C 1
ATOM 623 O O . ALA A 1 81 ? -4.926 2.257 -2.279 1.00 86.88 81 ALA A O 1
ATOM 624 N N . ILE A 1 82 ? -6.491 3.149 -0.942 1.00 88.94 82 ILE A N 1
ATOM 625 C CA . ILE A 1 82 ? -7.500 3.366 -1.990 1.00 88.94 82 ILE A CA 1
ATOM 626 C C . ILE A 1 82 ? -6.959 4.290 -3.086 1.00 88.94 82 ILE A C 1
ATOM 628 O O . ILE A 1 82 ? -7.120 4.006 -4.277 1.00 88.94 82 ILE A O 1
ATOM 632 N N . SER A 1 83 ? -6.321 5.397 -2.701 1.00 87.62 83 SER A N 1
ATOM 633 C CA . SER A 1 83 ? -5.776 6.382 -3.643 1.00 87.62 83 SER A CA 1
ATOM 634 C C . SER A 1 83 ? -4.670 5.785 -4.517 1.00 87.62 83 SER A C 1
ATOM 636 O O . SER A 1 83 ? -4.698 5.935 -5.738 1.00 87.62 83 SER A O 1
ATOM 638 N N . LEU A 1 84 ? -3.754 5.028 -3.912 1.00 84.88 84 LEU A N 1
ATOM 639 C CA . LEU A 1 84 ? -2.659 4.355 -4.611 1.00 84.88 84 LEU A CA 1
ATOM 640 C C . LEU A 1 84 ? -3.162 3.265 -5.558 1.00 84.88 84 LEU A C 1
ATOM 642 O O . LEU A 1 84 ? -2.712 3.186 -6.701 1.00 84.88 84 LEU A O 1
ATOM 646 N N . HIS A 1 85 ? -4.141 2.459 -5.138 1.00 87.06 85 HIS A N 1
ATOM 647 C CA . HIS A 1 85 ? -4.741 1.469 -6.027 1.00 87.06 85 HIS A CA 1
ATOM 648 C C . HIS A 1 85 ? -5.394 2.126 -7.253 1.00 87.06 85 HIS A C 1
ATOM 650 O O . HIS A 1 85 ? -5.196 1.668 -8.382 1.00 87.06 85 HIS A O 1
ATOM 656 N N . LYS A 1 86 ? -6.106 3.246 -7.073 1.00 86.56 86 LYS A N 1
ATOM 657 C CA . LYS A 1 86 ? -6.661 4.027 -8.193 1.00 86.56 86 LYS A CA 1
ATOM 658 C C . LYS A 1 86 ? -5.573 4.560 -9.126 1.00 86.56 86 LYS A C 1
ATOM 660 O O . LYS A 1 86 ? -5.756 4.524 -10.342 1.00 86.56 86 LYS A O 1
ATOM 665 N N . GLU A 1 87 ? -4.439 5.000 -8.588 1.00 82.88 87 GLU A N 1
ATOM 666 C CA . GLU A 1 87 ? -3.296 5.445 -9.389 1.00 82.88 87 GLU A CA 1
ATOM 667 C C . GLU A 1 87 ? -2.706 4.301 -10.229 1.00 82.88 87 GLU A C 1
ATOM 669 O O . GLU A 1 87 ? -2.503 4.465 -11.434 1.00 82.88 87 GLU A O 1
ATOM 674 N N . VAL A 1 88 ? -2.553 3.098 -9.660 1.00 82.00 88 VAL A N 1
ATOM 675 C CA . VAL A 1 88 ? -2.148 1.903 -10.425 1.00 82.00 88 VAL A CA 1
ATOM 676 C C . VAL A 1 88 ? -3.127 1.619 -11.563 1.00 82.00 88 VAL A C 1
ATOM 678 O O . VAL A 1 88 ? -2.697 1.303 -12.669 1.00 82.00 88 VAL A O 1
ATOM 681 N N . LEU A 1 89 ? -4.438 1.747 -11.334 1.00 84.88 89 LEU A N 1
ATOM 682 C CA . LEU A 1 89 ? -5.456 1.530 -12.371 1.00 84.88 89 LEU A CA 1
ATOM 683 C C . LEU A 1 89 ? -5.435 2.597 -13.469 1.00 84.88 89 LEU A C 1
ATOM 685 O O . LEU A 1 89 ? -5.861 2.308 -14.590 1.00 84.88 89 LEU A O 1
ATOM 689 N N . HIS A 1 90 ? -4.966 3.806 -13.163 1.00 82.94 90 HIS A N 1
ATOM 690 C CA . HIS A 1 90 ? -4.756 4.857 -14.154 1.00 82.94 90 HIS A CA 1
ATOM 691 C C . HIS A 1 90 ? -3.505 4.587 -15.002 1.00 82.94 90 HIS A C 1
ATOM 693 O O . HIS A 1 90 ? -3.528 4.785 -16.214 1.00 82.94 90 HIS A O 1
ATOM 699 N N . LEU A 1 91 ? -2.435 4.087 -14.378 1.00 76.25 91 LEU A N 1
ATOM 700 C CA . LEU A 1 91 ? -1.159 3.799 -15.040 1.00 76.25 91 LEU A CA 1
ATOM 701 C C . LEU A 1 91 ? -1.150 2.463 -15.803 1.00 76.25 91 LEU A C 1
ATOM 703 O O . LEU A 1 91 ? -0.415 2.316 -16.777 1.00 76.25 91 LEU A O 1
ATOM 707 N N . CYS A 1 92 ? -1.949 1.482 -15.376 1.00 77.12 92 CYS A N 1
ATOM 708 C CA . CYS A 1 92 ? -1.955 0.128 -15.930 1.00 77.12 92 CYS A CA 1
ATOM 709 C C . CYS A 1 92 ? -3.186 -0.110 -16.825 1.00 77.12 92 CYS A C 1
ATOM 711 O O . CYS A 1 92 ? -4.296 -0.267 -16.296 1.00 77.12 92 CYS A O 1
ATOM 713 N N . PRO A 1 93 ? -3.030 -0.214 -18.159 1.00 76.25 93 PRO A N 1
ATOM 714 C CA . PRO A 1 93 ? -4.146 -0.485 -19.064 1.00 76.25 93 PRO A CA 1
ATOM 715 C C . PRO A 1 93 ? -4.743 -1.889 -18.865 1.00 76.25 93 PRO A C 1
ATOM 717 O O . PRO A 1 93 ? -4.195 -2.744 -18.161 1.00 76.25 93 PRO A O 1
ATOM 720 N N . LEU A 1 94 ? -5.896 -2.135 -19.496 1.00 74.50 94 LEU A N 1
ATOM 721 C CA . LEU A 1 94 ? -6.540 -3.453 -19.520 1.00 74.50 94 LEU A CA 1
ATOM 722 C C . LEU A 1 94 ? -5.570 -4.528 -20.039 1.00 74.50 94 LEU A C 1
ATOM 724 O O . LEU A 1 94 ? -4.879 -4.322 -21.033 1.00 74.50 94 LEU A O 1
ATOM 728 N N . GLY A 1 95 ? -5.513 -5.667 -19.344 1.00 72.12 95 GLY A N 1
ATOM 729 C CA . GLY A 1 95 ? -4.585 -6.767 -19.640 1.00 72.12 95 GLY A CA 1
ATOM 730 C C . GLY A 1 95 ? -3.217 -6.664 -18.954 1.00 72.12 95 GLY A C 1
ATOM 731 O O . GLY A 1 95 ? -2.458 -7.630 -18.973 1.00 72.12 95 GLY A O 1
ATOM 732 N N . HIS A 1 96 ? -2.896 -5.545 -18.295 1.00 74.69 96 HIS A N 1
ATOM 733 C CA . HIS A 1 96 ? -1.668 -5.441 -17.511 1.00 74.69 96 HIS A CA 1
ATOM 734 C C . HIS A 1 96 ? -1.755 -6.280 -16.228 1.00 74.69 96 HIS A C 1
ATOM 736 O O . HIS A 1 96 ? -2.693 -6.124 -15.444 1.00 74.69 96 HIS A O 1
ATOM 742 N N . LYS A 1 97 ? -0.748 -7.127 -15.971 1.00 73.06 97 LYS A N 1
ATOM 743 C CA . LYS A 1 97 ? -0.732 -8.079 -14.840 1.00 73.06 97 LYS A CA 1
ATOM 744 C C . LYS A 1 97 ? -0.996 -7.437 -13.471 1.00 73.06 97 LYS A C 1
ATOM 746 O O . LYS A 1 97 ? -1.635 -8.055 -12.631 1.00 73.06 97 LYS A O 1
ATOM 751 N N . PHE A 1 98 ? -0.564 -6.190 -13.261 1.00 72.69 98 PHE A N 1
ATOM 752 C CA . PHE A 1 98 ? -0.737 -5.481 -11.984 1.00 72.69 98 PHE A CA 1
ATOM 753 C C . PHE A 1 98 ? -2.091 -4.789 -11.816 1.00 72.69 98 PHE A C 1
ATOM 755 O O . PHE A 1 98 ? -2.439 -4.379 -10.713 1.00 72.69 98 PHE A O 1
ATOM 762 N N . ARG A 1 99 ? -2.895 -4.708 -12.882 1.00 82.94 99 ARG A N 1
ATOM 763 C CA . ARG A 1 99 ? -4.244 -4.144 -12.804 1.00 82.94 99 ARG A CA 1
ATOM 764 C C . ARG A 1 99 ? -5.154 -5.002 -11.924 1.00 82.94 99 ARG A C 1
ATOM 766 O O . ARG A 1 99 ? -5.874 -4.450 -11.103 1.00 82.94 99 ARG A O 1
ATOM 773 N N . ASN A 1 100 ? -5.087 -6.327 -12.070 1.00 84.56 100 ASN A N 1
ATOM 774 C CA . ASN A 1 100 ? -5.915 -7.257 -11.295 1.00 84.56 100 ASN A CA 1
ATOM 775 C C . ASN A 1 100 ? -5.584 -7.188 -9.800 1.00 84.56 100 ASN A C 1
ATOM 777 O O . ASN A 1 100 ? -6.484 -6.986 -8.996 1.00 84.56 100 ASN A O 1
ATOM 781 N N . PHE A 1 101 ? -4.294 -7.219 -9.446 1.00 83.38 101 PHE A N 1
ATOM 782 C CA . PHE A 1 101 ? -3.860 -7.061 -8.053 1.00 83.38 101 PHE A CA 1
ATOM 783 C C . PHE A 1 101 ? -4.344 -5.744 -7.434 1.00 83.38 101 PHE A C 1
ATOM 785 O O . PHE A 1 101 ? -4.769 -5.727 -6.281 1.00 83.38 101 PHE A O 1
ATOM 792 N N . SER A 1 102 ? -4.340 -4.657 -8.213 1.00 85.00 102 SER A N 1
ATOM 793 C CA . SER A 1 102 ? -4.846 -3.375 -7.730 1.00 85.00 102 SER A CA 1
ATOM 794 C C . SER A 1 102 ? -6.367 -3.352 -7.556 1.00 85.00 102 SER A C 1
ATOM 796 O O . SER A 1 102 ? -6.863 -2.738 -6.618 1.00 85.00 102 SER A O 1
ATOM 798 N N . LEU A 1 103 ? -7.123 -4.028 -8.429 1.00 89.44 103 LEU A N 1
ATOM 799 C CA . LEU A 1 103 ? -8.578 -4.157 -8.280 1.00 89.44 103 LEU A CA 1
ATOM 800 C C . LEU A 1 103 ? -8.945 -4.951 -7.023 1.00 89.44 103 LEU A C 1
ATOM 802 O O . LEU A 1 103 ? -9.814 -4.515 -6.270 1.00 89.44 103 LEU A O 1
ATOM 806 N N . ASP A 1 104 ? -8.260 -6.069 -6.781 1.00 88.75 104 ASP A N 1
ATOM 807 C CA . ASP A 1 104 ? -8.486 -6.901 -5.597 1.00 88.75 104 ASP A CA 1
ATOM 808 C C . ASP A 1 104 ? -8.159 -6.121 -4.315 1.00 88.75 104 ASP A C 1
ATOM 810 O O . ASP A 1 104 ? -8.975 -6.053 -3.393 1.00 88.75 104 ASP A O 1
ATOM 814 N N . GLY A 1 105 ? -6.999 -5.455 -4.284 1.00 86.56 105 GLY A N 1
ATOM 815 C CA . GLY A 1 105 ? -6.585 -4.625 -3.153 1.00 86.56 105 GLY A CA 1
ATOM 816 C C . GLY A 1 105 ? -7.515 -3.433 -2.910 1.00 86.56 105 GLY A C 1
ATOM 817 O O . GLY A 1 105 ? -7.886 -3.162 -1.767 1.00 86.56 105 GLY A O 1
ATOM 818 N N . LEU A 1 106 ? -7.984 -2.773 -3.975 1.00 90.94 106 LEU A N 1
ATOM 819 C CA . LEU A 1 106 ? -8.976 -1.701 -3.881 1.00 90.94 106 LEU A CA 1
ATOM 820 C C . LEU A 1 106 ? -10.289 -2.198 -3.272 1.00 90.94 106 LEU A C 1
ATOM 822 O O . LEU A 1 106 ? -10.852 -1.521 -2.416 1.00 90.94 106 LEU A O 1
ATOM 826 N N . GLY A 1 107 ? -10.770 -3.370 -3.694 1.00 90.88 107 GLY A N 1
ATOM 827 C CA . GLY A 1 107 ? -11.977 -3.981 -3.140 1.00 90.88 107 GLY A CA 1
ATOM 828 C C . GLY A 1 107 ? -11.853 -4.231 -1.638 1.00 90.88 107 GLY A C 1
ATOM 829 O O . GLY A 1 107 ? -12.727 -3.827 -0.871 1.00 90.88 107 GLY A O 1
ATOM 830 N N . LEU A 1 108 ? -10.736 -4.821 -1.205 1.00 88.94 108 LEU A N 1
ATOM 831 C CA . LEU A 1 108 ? -10.461 -5.069 0.212 1.00 88.94 108 LEU A CA 1
ATOM 832 C C . LEU A 1 108 ? -10.378 -3.769 1.023 1.00 88.94 108 LEU A C 1
ATOM 834 O O . LEU A 1 108 ? -10.995 -3.671 2.084 1.00 88.94 108 LEU A O 1
ATOM 838 N N . ALA A 1 109 ? -9.666 -2.760 0.515 1.00 87.69 109 ALA A N 1
ATOM 839 C CA . ALA A 1 109 ? -9.526 -1.473 1.190 1.00 87.69 109 ALA A CA 1
ATOM 840 C C . ALA A 1 109 ? -10.871 -0.735 1.313 1.00 87.69 109 ALA A C 1
ATOM 842 O O . ALA A 1 109 ? -11.168 -0.173 2.365 1.00 87.69 109 ALA A O 1
ATOM 843 N N . LEU A 1 110 ? -11.721 -0.787 0.280 1.00 89.44 110 LEU A N 1
ATOM 844 C CA . LEU A 1 110 ? -13.064 -0.198 0.307 1.00 89.44 110 LEU A CA 1
ATOM 845 C C . LEU A 1 110 ? -13.994 -0.905 1.299 1.00 89.44 110 LEU A C 1
ATOM 847 O O . LEU A 1 110 ? -14.731 -0.232 2.016 1.00 89.44 110 LEU A O 1
ATOM 851 N N . VAL A 1 111 ? -13.949 -2.239 1.377 1.00 88.88 111 VAL A N 1
ATOM 852 C CA . VAL A 1 111 ? -14.723 -3.004 2.369 1.00 88.88 111 VAL A CA 1
ATOM 853 C C . VAL A 1 111 ? -14.269 -2.664 3.787 1.00 88.88 111 VAL A C 1
ATOM 855 O O . VAL A 1 111 ? -15.103 -2.399 4.651 1.00 88.88 111 VAL A O 1
ATOM 858 N N . ALA A 1 112 ? -12.957 -2.619 4.032 1.00 86.06 112 ALA A N 1
ATOM 859 C CA . ALA A 1 112 ? -12.411 -2.230 5.330 1.00 86.06 112 ALA A CA 1
ATOM 860 C C . ALA A 1 112 ? -12.817 -0.797 5.714 1.00 86.06 112 ALA A C 1
ATOM 862 O O . ALA A 1 112 ? -13.223 -0.558 6.852 1.00 86.06 112 ALA A O 1
ATOM 863 N N . HIS A 1 113 ? -12.778 0.131 4.755 1.00 87.19 113 HIS A N 1
ATOM 864 C CA . HIS A 1 113 ? -13.180 1.521 4.958 1.00 87.19 113 HIS A CA 1
ATOM 865 C C . HIS A 1 113 ? -14.674 1.629 5.284 1.00 87.19 113 HIS A C 1
ATOM 867 O O . HIS A 1 113 ? -15.054 2.280 6.256 1.00 87.19 113 HIS A O 1
ATOM 873 N N . PHE A 1 114 ? -15.528 0.934 4.527 1.00 85.06 114 PHE A N 1
ATOM 874 C CA . PHE A 1 114 ? -16.965 0.886 4.789 1.00 85.06 114 PHE A CA 1
ATOM 875 C C . PHE A 1 114 ? -17.278 0.299 6.167 1.00 85.06 114 PHE A C 1
ATOM 877 O O . PHE A 1 114 ? -18.060 0.882 6.905 1.00 85.06 114 PHE A O 1
ATOM 884 N N . ASN A 1 115 ? -16.636 -0.805 6.555 1.00 84.12 115 ASN A N 1
ATOM 885 C CA . ASN A 1 115 ? -16.856 -1.424 7.864 1.00 84.12 115 ASN A CA 1
ATOM 886 C C . ASN A 1 115 ? -16.415 -0.526 9.026 1.00 84.12 115 ASN A C 1
ATOM 888 O O . ASN A 1 115 ? -16.978 -0.616 10.113 1.00 84.12 115 ASN A O 1
ATOM 892 N N . LYS A 1 116 ? -15.416 0.341 8.821 1.00 78.25 116 LYS A N 1
ATOM 893 C CA . LYS A 1 116 ? -15.009 1.315 9.838 1.00 78.25 116 LYS A CA 1
ATOM 894 C C . LYS A 1 116 ? -15.964 2.492 9.931 1.00 78.25 116 LYS A C 1
ATOM 896 O O . LYS A 1 116 ? -16.357 2.819 11.041 1.00 78.25 116 LYS A O 1
ATOM 901 N N . CYS A 1 117 ? -16.378 3.086 8.814 1.00 62.88 117 CYS A N 1
ATOM 902 C CA . CYS A 1 117 ? -17.371 4.164 8.840 1.00 62.88 117 CYS A CA 1
ATOM 903 C C . CYS A 1 117 ? -18.754 3.669 9.292 1.00 62.88 117 CYS A C 1
ATOM 905 O O . CYS A 1 117 ? -19.406 4.331 10.085 1.00 62.88 117 CYS A O 1
ATOM 907 N N . GLY A 1 118 ? -19.176 2.478 8.862 1.00 58.19 118 GLY A N 1
ATOM 908 C CA . GLY A 1 118 ? -20.465 1.887 9.229 1.00 58.19 118 GLY A CA 1
ATOM 909 C C . GLY A 1 118 ? -20.559 1.427 10.688 1.00 58.19 118 GLY A C 1
ATOM 910 O O . GLY A 1 118 ? -21.664 1.297 11.201 1.00 58.19 118 GLY A O 1
ATOM 911 N N . ALA A 1 119 ? -19.428 1.212 11.371 1.00 52.84 119 ALA A N 1
ATOM 912 C CA . ALA A 1 119 ? -19.401 0.954 12.812 1.00 52.84 119 ALA A CA 1
ATOM 913 C C . ALA A 1 119 ? -19.533 2.236 13.655 1.00 52.84 119 ALA A C 1
ATOM 915 O O . ALA A 1 119 ? -19.939 2.154 14.806 1.00 52.84 119 ALA A O 1
ATOM 916 N N . VAL A 1 120 ? -19.206 3.408 13.099 1.00 52.50 120 VAL A N 1
ATOM 917 C CA . VAL A 1 120 ? -19.314 4.694 13.813 1.00 52.50 120 VAL A CA 1
ATOM 918 C C . VAL A 1 120 ? -20.771 5.174 13.891 1.00 52.50 120 VAL A C 1
ATOM 920 O O . VAL A 1 120 ? -21.127 5.846 14.849 1.00 52.50 120 VAL A O 1
ATOM 923 N N . ASP A 1 121 ? -21.632 4.769 12.953 1.00 48.72 121 ASP A N 1
ATOM 924 C CA . ASP A 1 121 ? -23.029 5.234 12.880 1.00 48.72 121 ASP A CA 1
ATOM 925 C C . ASP A 1 121 ? -24.040 4.414 13.711 1.00 48.72 121 ASP A C 1
ATOM 927 O O . ASP A 1 121 ? -25.204 4.801 13.802 1.00 48.72 121 ASP A O 1
ATOM 931 N N . ILE A 1 122 ? -23.651 3.278 14.306 1.00 53.88 122 ILE A N 1
ATOM 932 C CA . ILE A 1 122 ? -24.601 2.397 15.024 1.00 53.88 122 ILE A CA 1
ATOM 933 C C . ILE A 1 122 ? -24.635 2.662 16.539 1.00 53.88 122 ILE A C 1
ATOM 935 O O . ILE A 1 122 ? -25.678 2.448 17.156 1.00 53.88 122 ILE A O 1
ATOM 939 N N . ASP A 1 123 ? -23.556 3.181 17.128 1.00 50.53 123 ASP A N 1
ATOM 940 C CA . ASP A 1 123 ? -23.452 3.375 18.585 1.00 50.53 123 ASP A CA 1
ATOM 941 C C . ASP A 1 123 ? -23.863 4.787 19.067 1.00 50.53 123 ASP A C 1
ATOM 943 O O . ASP A 1 123 ? -23.923 5.022 20.272 1.00 50.53 123 ASP A O 1
ATOM 947 N N . ASP A 1 124 ? -24.200 5.719 18.164 1.00 47.88 124 ASP A N 1
ATOM 948 C CA . ASP A 1 124 ? -24.565 7.115 18.501 1.00 47.88 124 ASP A CA 1
ATOM 949 C C . ASP A 1 124 ? -26.098 7.358 18.548 1.00 47.88 124 ASP A C 1
ATOM 951 O O . ASP A 1 124 ? -26.573 8.492 18.466 1.00 47.88 124 ASP A O 1
ATOM 955 N N . ILE A 1 125 ? -26.902 6.287 18.666 1.00 47.34 125 ILE A N 1
ATOM 956 C CA . ILE A 1 125 ? -28.381 6.346 18.729 1.00 47.34 125 ILE A CA 1
ATOM 957 C C . ILE A 1 125 ? -28.980 5.602 19.947 1.00 47.34 125 ILE A C 1
ATOM 959 O O . ILE A 1 125 ? -30.134 5.169 19.898 1.00 47.34 125 ILE A O 1
ATOM 963 N N . THR A 1 126 ? -28.247 5.457 21.056 1.00 46.22 126 THR A N 1
ATOM 964 C CA . THR A 1 126 ? -28.802 4.913 22.321 1.00 46.22 126 THR A CA 1
ATOM 965 C C . THR A 1 126 ? -28.647 5.841 23.508 1.00 46.22 126 THR A C 1
ATOM 967 O O . THR A 1 126 ? -27.513 6.304 23.746 1.00 46.22 126 THR A O 1
#

Sequence (126 aa):
LELCPVGHQSALNRLSSTLESWIRQNGNIADLDEGIKFCHDVVSLCSKGHPDCGVYLNNLAISLGLYHFNHQGNPNDLDKAISLHKEVLHLCPLGHKFRNFSLDGLGLALVAHFNKCGAVDIDDIT

Foldseek 3Di:
DPPDPPVLVVLVVLLVVLVVCCVVVPHPVVSLVVSLVSLVVSLVVDDLQPLCNLVSLLSNLCSLQVHVCVVPVDLVSLVSSLVSLVVSCVSADPPRPSVVSSVVSNVSSVVSNCVVVVVVPPPPPD

Secondary structure (DSSP, 8-state):
--PPPHHHHHHHHHHHHHHHHHHHTT--HHHHHHHHHHHHHHHHHS-TT-TTHHHHHHHHHHIIIIIIHHHH--HHHHHHHHHHHHHHHHHS-TT-HHHHHHHHHHHHHHHHHHHHHHHHTTSS--

Organism: NCBI:txid1912939

pLDDT: mean 71.44, std 12.52, range [35.78, 90.94]

Radius of gyration: 15.81 Å; chains: 1; bounding box: 49×23×47 Å